Protein AF-A0A4P5YQJ7-F1 (afdb_monomer_lite)

Structure (mmCIF, N/CA/C/O backbone):
data_AF-A0A4P5YQJ7-F1
#
_entry.id   AF-A0A4P5YQJ7-F1
#
loop_
_atom_site.group_PDB
_atom_site.id
_atom_site.type_symbo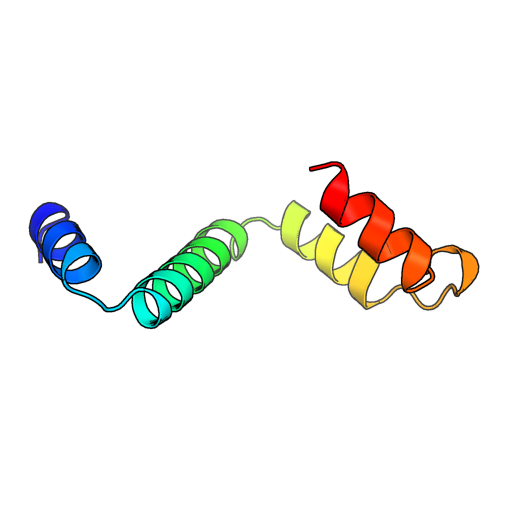l
_atom_site.label_atom_id
_atom_site.label_alt_id
_atom_site.label_comp_id
_atom_site.label_asym_id
_atom_site.label_entity_id
_atom_site.label_seq_id
_atom_site.pdbx_PDB_ins_code
_atom_site.Cartn_x
_atom_site.Cartn_y
_atom_site.Cartn_z
_atom_site.occupancy
_atom_site.B_iso_or_equiv
_atom_site.auth_seq_id
_atom_site.auth_comp_id
_atom_site.auth_asym_id
_atom_site.auth_atom_id
_atom_site.pdbx_PDB_model_num
ATOM 1 N N . MET A 1 1 ? -13.777 -4.005 21.048 1.00 68.88 1 MET A N 1
ATOM 2 C CA . MET A 1 1 ? -13.903 -2.763 20.269 1.00 68.88 1 MET A CA 1
ATOM 3 C C . MET A 1 1 ? -14.914 -2.987 19.171 1.00 68.88 1 MET A C 1
ATOM 5 O O . MET A 1 1 ? -14.772 -3.926 18.395 1.00 68.88 1 MET A O 1
ATOM 9 N N . SER A 1 2 ? -15.939 -2.156 19.151 1.00 94.94 2 SER A N 1
ATOM 10 C CA . SER A 1 2 ? -16.874 -1.989 18.049 1.00 94.94 2 SER A CA 1
ATOM 11 C C . SER A 1 2 ? -16.210 -1.261 16.876 1.00 94.94 2 SER A C 1
ATOM 13 O O . SER A 1 2 ? -15.156 -0.637 17.019 1.00 94.94 2 SER A O 1
ATOM 15 N N . VAL A 1 3 ? -16.836 -1.332 15.701 1.00 93.19 3 VAL A N 1
ATOM 16 C CA . VAL A 1 3 ? -16.382 -0.608 14.503 1.00 93.19 3 VAL A CA 1
ATOM 17 C C . VAL A 1 3 ? -16.389 0.906 14.746 1.00 93.19 3 VAL A C 1
ATOM 19 O O . VAL A 1 3 ? -15.497 1.617 14.293 1.00 93.19 3 VAL A O 1
ATOM 22 N N . GLU A 1 4 ? -17.363 1.395 15.500 1.00 94.94 4 GLU A N 1
ATOM 23 C CA . GLU A 1 4 ? -17.530 2.796 15.870 1.00 94.94 4 GLU A CA 1
ATOM 24 C C . GLU A 1 4 ? -16.398 3.276 16.784 1.00 94.94 4 GLU A C 1
ATOM 26 O O . GLU A 1 4 ? -15.850 4.353 16.550 1.00 94.94 4 GLU A O 1
ATOM 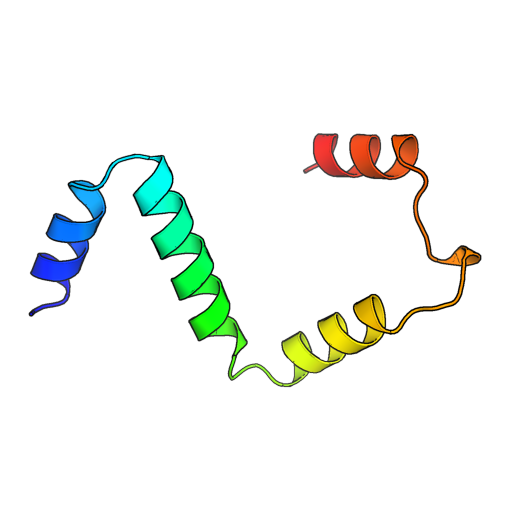31 N N . GLU A 1 5 ? -15.972 2.457 17.750 1.00 94.06 5 GLU A N 1
ATOM 32 C CA . GLU A 1 5 ? -14.790 2.752 18.572 1.00 94.06 5 GLU A CA 1
ATOM 33 C C . GLU A 1 5 ? -13.514 2.806 17.720 1.00 94.06 5 GLU A C 1
ATOM 35 O O . GLU A 1 5 ? -12.712 3.720 17.882 1.00 94.06 5 GLU A O 1
ATOM 40 N N . ILE A 1 6 ? -13.353 1.897 16.752 1.00 93.31 6 ILE A N 1
ATOM 41 C CA . ILE A 1 6 ? -12.200 1.899 15.835 1.00 93.31 6 ILE A CA 1
ATOM 42 C C . ILE A 1 6 ? -12.191 3.163 14.969 1.00 93.31 6 ILE A C 1
ATOM 44 O O . ILE A 1 6 ? -11.152 3.807 14.838 1.00 93.31 6 ILE A O 1
ATOM 48 N N . LYS A 1 7 ? -13.339 3.552 14.400 1.00 94.00 7 LYS A N 1
ATOM 49 C CA . LYS A 1 7 ? -13.467 4.792 13.616 1.00 94.00 7 LYS A CA 1
ATOM 50 C C . LYS A 1 7 ? -13.065 6.001 14.452 1.00 94.00 7 LYS A C 1
ATOM 52 O O . LYS A 1 7 ? -12.256 6.802 13.994 1.00 94.00 7 LYS A O 1
ATOM 57 N N . HIS A 1 8 ? -13.582 6.098 15.676 1.00 95.62 8 HIS A N 1
ATOM 58 C CA . HIS A 1 8 ? -13.249 7.186 16.588 1.00 95.62 8 HIS A CA 1
ATOM 59 C C . HIS A 1 8 ? -11.742 7.228 16.888 1.00 95.62 8 HIS A C 1
ATOM 61 O O . HIS A 1 8 ? -11.116 8.283 16.769 1.00 95.62 8 HIS A O 1
ATOM 67 N N . SER A 1 9 ? -11.135 6.080 17.201 1.00 94.69 9 SER A N 1
ATOM 68 C CA . SER A 1 9 ? -9.690 5.976 17.423 1.00 94.69 9 SER A CA 1
ATOM 69 C C . SER A 1 9 ? -8.876 6.403 16.201 1.00 94.69 9 SER A C 1
ATOM 71 O O . SER A 1 9 ? -7.917 7.146 16.366 1.00 94.69 9 SER A O 1
ATOM 73 N N . ILE A 1 10 ? -9.270 6.010 14.985 1.00 93.88 10 ILE A N 1
ATOM 74 C CA . ILE A 1 10 ? -8.579 6.413 13.747 1.00 93.88 10 ILE A CA 1
ATOM 75 C C . ILE A 1 10 ? -8.685 7.925 13.526 1.00 93.88 10 ILE A C 1
ATOM 77 O O . ILE A 1 10 ? -7.696 8.557 13.169 1.00 93.88 10 ILE A O 1
ATOM 81 N N . THR A 1 11 ? -9.853 8.529 13.766 1.00 95.12 11 THR A N 1
ATOM 82 C CA . THR A 1 11 ? -10.026 9.983 13.591 1.00 95.12 11 THR A CA 1
ATOM 83 C C . THR A 1 11 ? -9.232 10.823 14.591 1.00 95.12 11 THR A C 1
ATOM 85 O O . THR A 1 11 ? -8.958 11.986 14.312 1.00 95.12 11 THR A O 1
ATOM 88 N N . ALA A 1 12 ? -8.845 10.246 15.731 1.00 96.75 12 ALA A N 1
ATOM 89 C CA . ALA A 1 12 ? -8.026 10.914 16.740 1.00 96.75 12 ALA A CA 1
ATOM 90 C C . ALA A 1 12 ? -6.514 10.876 16.434 1.00 96.75 12 ALA A C 1
ATOM 92 O O . ALA A 1 12 ? -5.745 11.565 17.102 1.00 96.75 12 ALA A O 1
ATOM 93 N N . LEU A 1 13 ? -6.083 10.080 15.450 1.00 96.94 13 LEU A N 1
ATOM 94 C CA . LEU A 1 13 ? -4.681 9.969 15.042 1.00 96.94 13 LEU A CA 1
ATOM 95 C C . LEU A 1 13 ? -4.203 11.212 14.285 1.00 96.94 13 LEU A C 1
ATOM 97 O O . LEU A 1 13 ? -4.988 11.900 13.625 1.00 96.94 13 LEU A O 1
ATOM 101 N N . SER A 1 14 ? -2.893 11.454 14.303 1.00 97.81 14 SER A N 1
ATOM 102 C CA . SER A 1 14 ? -2.269 12.460 13.443 1.00 97.81 14 SER A CA 1
ATOM 103 C C . SER A 1 14 ? -2.403 12.095 11.953 1.00 97.81 1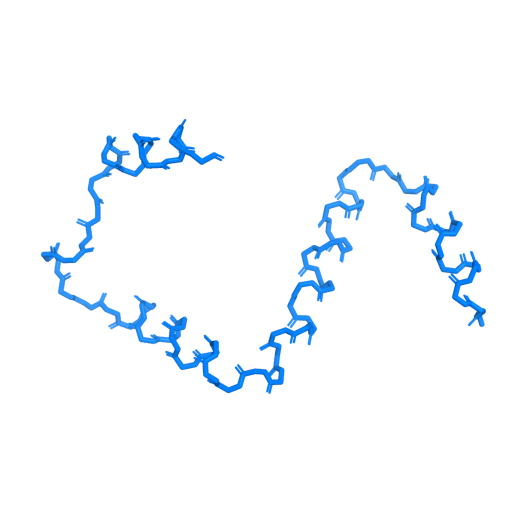4 SER A C 1
ATOM 105 O O . SER A 1 14 ? -2.575 10.923 11.608 1.00 97.81 14 SER A O 1
ATOM 107 N N . PRO A 1 15 ? -2.258 13.060 11.024 1.00 96.06 15 PRO A N 1
ATOM 108 C CA . PRO A 1 15 ? -2.329 12.774 9.590 1.00 96.06 15 PRO A CA 1
ATOM 109 C C . PRO A 1 15 ? -1.322 11.719 9.108 1.00 96.06 15 PRO A C 1
ATOM 111 O O . PRO A 1 15 ? -1.606 10.985 8.163 1.00 96.06 15 PRO A O 1
ATOM 114 N N . THR A 1 16 ? -0.147 11.634 9.735 1.00 96.38 16 THR A N 1
ATOM 115 C CA . THR A 1 16 ? 0.870 10.625 9.404 1.00 96.38 16 THR A CA 1
ATOM 116 C C . THR A 1 16 ? 0.411 9.234 9.824 1.00 96.38 16 THR A C 1
ATOM 118 O O . THR A 1 16 ? 0.393 8.320 9.006 1.00 96.38 16 THR A O 1
ATOM 121 N N . GLU A 1 17 ? -0.057 9.087 11.059 1.00 96.81 17 GLU A N 1
ATOM 122 C CA . GLU A 1 17 ? -0.563 7.813 11.581 1.00 96.81 17 GLU A CA 1
ATOM 123 C C . GLU A 1 17 ? -1.818 7.348 10.820 1.00 96.81 17 GLU A C 1
ATOM 125 O O . GLU A 1 17 ? -1.969 6.165 10.518 1.00 96.81 17 GLU A O 1
ATOM 130 N N . GLN A 1 18 ? -2.696 8.268 10.406 1.00 96.56 18 GLN A N 1
ATOM 131 C CA . GLN A 1 18 ? -3.837 7.936 9.541 1.00 96.56 18 GLN A CA 1
ATOM 132 C C . GLN A 1 18 ? -3.396 7.373 8.180 1.00 96.56 18 GLN A C 1
ATOM 134 O O . GLN A 1 18 ? -4.037 6.456 7.651 1.00 96.56 18 GLN A O 1
ATOM 139 N N . LYS A 1 19 ? -2.298 7.885 7.604 1.00 95.31 19 LYS A N 1
ATOM 140 C CA . LYS A 1 19 ? -1.720 7.339 6.364 1.00 95.31 19 LYS A CA 1
ATOM 141 C C . LYS A 1 19 ? -1.163 5.937 6.580 1.00 95.31 19 LYS A C 1
ATOM 143 O O . LYS A 1 19 ? -1.393 5.075 5.736 1.00 95.31 19 LYS A O 1
ATOM 148 N N . GLU A 1 20 ? -0.488 5.692 7.698 1.00 95.75 20 GLU A N 1
ATOM 149 C CA . GLU A 1 20 ? 0.032 4.364 8.044 1.00 95.75 20 GLU A CA 1
ATOM 150 C C . GLU A 1 20 ? -1.097 3.339 8.197 1.00 95.75 20 GLU A C 1
ATOM 152 O O . GLU A 1 20 ? -1.048 2.267 7.590 1.00 95.75 20 GLU A O 1
ATOM 157 N N . VAL A 1 21 ? -2.170 3.696 8.911 1.00 96.25 21 VAL A N 1
ATOM 158 C CA . VAL A 1 21 ? -3.369 2.850 9.028 1.00 96.25 21 VAL A CA 1
ATOM 159 C C . VAL A 1 21 ? -3.987 2.591 7.656 1.00 96.25 21 VAL A C 1
ATOM 161 O O . VAL A 1 21 ? -4.328 1.453 7.336 1.00 96.25 21 VAL A O 1
ATOM 164 N N . SER A 1 22 ? -4.095 3.616 6.811 1.00 93.62 22 SER A N 1
ATOM 165 C CA . SER A 1 22 ? -4.633 3.472 5.454 1.00 93.62 22 SER A CA 1
ATOM 166 C C . SER 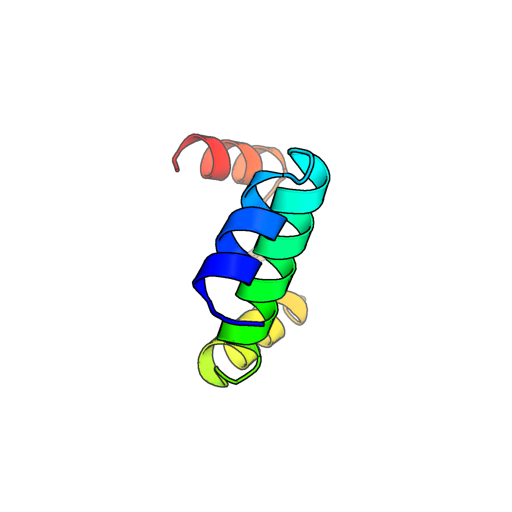A 1 22 ? -3.787 2.527 4.595 1.00 93.62 22 SER A C 1
ATOM 168 O O . SER A 1 22 ? -4.337 1.664 3.908 1.00 93.62 22 SER A O 1
ATOM 170 N N . ALA A 1 23 ? -2.458 2.636 4.664 1.00 92.81 23 ALA A N 1
ATOM 171 C CA . ALA A 1 23 ? -1.535 1.746 3.964 1.00 92.81 23 ALA A CA 1
ATOM 172 C C . ALA A 1 23 ? -1.662 0.296 4.456 1.00 92.81 23 ALA A C 1
ATOM 174 O O . ALA A 1 23 ? -1.699 -0.635 3.649 1.00 92.81 23 ALA A O 1
ATOM 175 N N . PHE A 1 24 ? -1.805 0.096 5.767 1.00 93.62 24 PHE A N 1
ATOM 176 C CA . PHE A 1 24 ? -2.007 -1.230 6.342 1.00 93.62 24 PHE A CA 1
ATOM 177 C C . PHE A 1 24 ? -3.349 -1.849 5.929 1.00 93.62 24 PHE A C 1
ATOM 179 O O . PHE A 1 24 ? -3.391 -3.003 5.504 1.00 93.62 24 PHE A O 1
ATOM 186 N N . LEU A 1 25 ? -4.444 -1.086 5.969 1.00 92.25 25 LEU A N 1
ATOM 187 C CA . LEU A 1 25 ? -5.753 -1.552 5.494 1.00 92.25 25 LEU A CA 1
ATOM 188 C C . LEU A 1 25 ? -5.727 -1.892 3.999 1.00 92.25 25 LEU A C 1
ATOM 190 O O . LEU A 1 25 ? -6.319 -2.887 3.578 1.00 92.25 25 LEU A O 1
ATOM 194 N N . PHE A 1 26 ? -5.011 -1.100 3.197 1.00 91.44 26 PHE A N 1
ATOM 195 C CA . PHE A 1 26 ? -4.780 -1.400 1.788 1.00 91.44 26 PHE A CA 1
ATOM 196 C C . PHE A 1 26 ? -4.030 -2.725 1.615 1.00 91.44 26 PHE A C 1
ATOM 198 O O . PHE A 1 26 ? -4.459 -3.558 0.814 1.00 91.44 26 PHE A O 1
ATOM 205 N N . HIS A 1 27 ? -2.958 -2.950 2.379 1.00 88.31 27 HIS A N 1
ATOM 206 C CA . HIS A 1 27 ? -2.237 -4.221 2.383 1.00 88.31 27 HIS A CA 1
ATOM 207 C C . HIS A 1 27 ? -3.164 -5.387 2.743 1.00 88.31 27 HIS A C 1
ATOM 209 O O . HIS A 1 27 ? -3.239 -6.343 1.977 1.00 88.31 27 HIS A O 1
ATOM 215 N N . LEU A 1 28 ? -3.933 -5.287 3.834 1.00 90.75 28 LEU A N 1
ATOM 216 C CA . LEU A 1 28 ? -4.864 -6.340 4.256 1.00 90.75 28 LEU A CA 1
ATOM 217 C C . LEU A 1 28 ? -5.897 -6.677 3.178 1.00 90.75 28 LEU A C 1
ATOM 219 O O . LEU A 1 28 ? -6.144 -7.851 2.908 1.00 90.75 28 LEU A O 1
ATOM 223 N N . ARG A 1 29 ? -6.473 -5.658 2.528 1.00 88.62 29 ARG A N 1
ATOM 224 C CA . ARG A 1 29 ? -7.453 -5.847 1.449 1.00 88.62 29 ARG A CA 1
ATOM 225 C C . ARG A 1 29 ? -6.882 -6.647 0.279 1.00 88.62 29 ARG A C 1
ATOM 227 O O . ARG A 1 29 ? -7.601 -7.445 -0.310 1.00 88.62 29 ARG A O 1
ATOM 234 N N . HIS A 1 30 ? -5.617 -6.418 -0.061 1.00 88.50 30 HIS A N 1
ATOM 235 C CA . HIS A 1 30 ? -4.982 -7.026 -1.229 1.00 88.50 30 HIS A CA 1
ATOM 236 C C . HIS A 1 30 ? -4.113 -8.243 -0.892 1.00 88.50 30 HIS A C 1
ATOM 238 O O . HIS A 1 30 ? -3.649 -8.927 -1.800 1.00 88.50 30 HIS A O 1
ATOM 244 N N . ALA A 1 31 ? -3.890 -8.550 0.387 1.00 84.38 31 ALA A N 1
ATOM 245 C CA . ALA A 1 31 ? -3.116 -9.713 0.818 1.00 84.38 31 ALA A CA 1
ATOM 246 C C . ALA A 1 31 ? -3.769 -11.037 0.385 1.00 84.38 31 ALA A C 1
ATOM 248 O O . ALA A 1 31 ? -3.067 -11.992 0.072 1.00 84.38 31 ALA A O 1
ATOM 249 N N . ALA A 1 32 ? -5.104 -11.078 0.324 1.00 82.12 32 ALA A N 1
ATOM 250 C CA . ALA A 1 32 ? -5.866 -12.238 -0.143 1.00 82.12 32 ALA A CA 1
ATOM 251 C C . ALA A 1 32 ? -6.191 -12.205 -1.651 1.00 82.12 32 ALA A C 1
ATOM 253 O O . ALA A 1 32 ? -6.731 -13.174 -2.183 1.00 82.12 32 ALA A O 1
ATOM 254 N N . ASP A 1 33 ? -5.884 -11.107 -2.349 1.00 90.19 33 ASP A N 1
ATOM 255 C CA . ASP A 1 33 ? -6.149 -10.959 -3.782 1.00 90.19 33 ASP A CA 1
ATOM 256 C C . ASP A 1 33 ? -4.977 -11.531 -4.591 1.00 90.19 33 ASP A C 1
ATOM 258 O O . ASP A 1 33 ? -3.991 -10.848 -4.875 1.00 90.19 33 ASP A O 1
ATOM 262 N N . ALA A 1 34 ? -5.085 -12.812 -4.951 1.00 86.94 34 ALA A N 1
ATOM 263 C CA . ALA A 1 34 ? -4.047 -13.529 -5.690 1.00 86.94 34 ALA A CA 1
ATOM 264 C C . ALA A 1 34 ? -3.703 -12.864 -7.035 1.00 86.94 34 ALA A C 1
ATOM 266 O O . ALA A 1 34 ? -2.528 -12.798 -7.394 1.00 86.94 34 ALA A O 1
ATOM 267 N N . ALA A 1 35 ? -4.695 -12.314 -7.742 1.00 88.12 35 ALA A N 1
ATOM 268 C CA . ALA A 1 35 ? -4.478 -11.644 -9.023 1.00 88.12 35 ALA A CA 1
ATOM 269 C C . ALA A 1 35 ? -3.719 -10.322 -8.841 1.00 88.12 35 ALA A C 1
ATOM 271 O O . ALA A 1 35 ? -2.824 -9.987 -9.622 1.00 88.12 35 ALA A O 1
ATOM 272 N N . TYR A 1 36 ? -4.033 -9.571 -7.783 1.00 85.94 36 TYR A N 1
ATOM 273 C CA . TYR A 1 36 ? -3.269 -8.382 -7.425 1.00 85.94 36 TYR A CA 1
ATOM 274 C C . TYR A 1 36 ? -1.821 -8.729 -7.060 1.00 85.94 36 TYR A C 1
ATOM 276 O O . TYR A 1 36 ? -0.903 -8.075 -7.560 1.00 85.94 36 TYR A O 1
ATOM 284 N N . GLN A 1 37 ? -1.610 -9.757 -6.232 1.00 87.56 37 GLN A N 1
ATOM 285 C CA . GLN A 1 37 ? -0.270 -10.201 -5.832 1.00 87.56 37 GLN A CA 1
ATOM 286 C C . GLN A 1 37 ? 0.559 -10.655 -7.036 1.00 87.56 37 GLN A C 1
ATOM 288 O O . GLN A 1 37 ? 1.707 -10.239 -7.177 1.00 87.56 37 GLN A O 1
ATOM 293 N N . GLU A 1 38 ? -0.021 -11.442 -7.943 1.00 90.06 38 GLU A N 1
ATOM 294 C CA . GLU A 1 38 ? 0.642 -11.877 -9.176 1.00 90.06 38 GLU A CA 1
ATOM 295 C C . GLU A 1 38 ? 1.047 -10.685 -10.048 1.00 90.06 38 GLU A C 1
ATOM 297 O O . GLU A 1 38 ? 2.196 -10.592 -10.479 1.00 90.06 38 GLU A O 1
ATOM 302 N N . ARG A 1 39 ? 0.146 -9.717 -10.242 1.00 88.69 39 ARG A N 1
ATOM 303 C CA . ARG A 1 39 ? 0.438 -8.510 -11.026 1.00 88.69 39 ARG A CA 1
ATOM 304 C C . ARG A 1 39 ? 1.562 -7.675 -10.413 1.00 88.69 39 ARG A C 1
ATOM 306 O O . ARG A 1 39 ? 2.405 -7.162 -11.147 1.00 88.69 39 ARG A O 1
ATOM 313 N N . ILE A 1 40 ? 1.565 -7.498 -9.092 1.00 87.75 40 ILE A N 1
ATOM 314 C CA . ILE A 1 40 ? 2.632 -6.764 -8.399 1.00 87.75 40 ILE A CA 1
ATOM 315 C C . ILE A 1 40 ? 3.956 -7.516 -8.510 1.00 87.75 40 ILE A C 1
ATOM 317 O O . ILE A 1 40 ? 4.957 -6.907 -8.878 1.00 87.75 40 ILE A O 1
ATOM 321 N N . ASN A 1 41 ? 3.959 -8.827 -8.272 1.00 87.50 41 ASN A N 1
ATOM 322 C CA . ASN A 1 41 ? 5.159 -9.648 -8.395 1.00 87.50 41 ASN A CA 1
ATOM 323 C C . ASN A 1 41 ? 5.720 -9.618 -9.814 1.00 87.50 41 ASN A C 1
ATOM 325 O O . ASN A 1 41 ? 6.918 -9.417 -9.969 1.00 87.50 41 ASN A O 1
ATOM 329 N N . SER A 1 42 ? 4.866 -9.722 -10.836 1.00 89.25 42 SER A N 1
ATOM 330 C CA . SER A 1 42 ? 5.266 -9.599 -12.239 1.00 89.25 42 SER A CA 1
ATOM 331 C C . SER A 1 42 ? 5.995 -8.278 -12.493 1.00 89.25 42 SER A C 1
ATOM 333 O O . SER A 1 42 ? 7.115 -8.306 -12.996 1.00 89.25 42 SER A O 1
ATOM 335 N N . LYS A 1 43 ? 5.435 -7.145 -12.041 1.00 86.81 43 LYS A N 1
ATOM 336 C CA . LYS A 1 43 ? 6.077 -5.826 -12.167 1.00 86.81 43 LYS A CA 1
ATOM 337 C C . LYS A 1 43 ? 7.383 -5.702 -11.381 1.00 86.81 43 LYS A C 1
ATOM 339 O O . LYS A 1 43 ? 8.337 -5.132 -11.889 1.00 86.81 43 LYS A O 1
ATOM 344 N N . LEU A 1 44 ? 7.442 -6.211 -10.150 1.00 86.25 44 LEU A N 1
ATOM 345 C CA . LEU A 1 44 ? 8.654 -6.158 -9.317 1.00 86.25 44 LEU A CA 1
ATOM 346 C C . LEU A 1 44 ? 9.772 -7.055 -9.856 1.00 86.25 44 LEU A C 1
ATOM 348 O O . LEU A 1 44 ? 10.951 -6.768 -9.665 1.00 86.25 44 LEU A O 1
ATOM 352 N N . SER A 1 45 ? 9.401 -8.153 -10.509 1.00 89.50 45 SER A N 1
ATOM 353 C CA . SER A 1 45 ? 10.329 -9.072 -11.161 1.00 89.50 45 SER A CA 1
ATOM 354 C C . SER A 1 45 ? 10.721 -8.643 -12.575 1.00 89.50 45 SER A C 1
ATOM 356 O O . SER A 1 45 ? 11.539 -9.326 -13.193 1.00 89.50 45 SER A O 1
ATOM 358 N N . ASP A 1 46 ? 10.157 -7.544 -13.085 1.00 89.00 46 ASP A N 1
ATOM 359 C CA . ASP A 1 46 ? 10.409 -7.070 -14.439 1.00 89.00 46 ASP A CA 1
ATOM 360 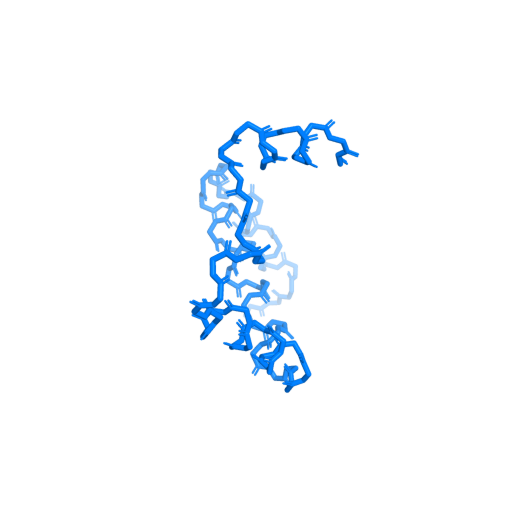C C . ASP A 1 46 ? 11.834 -6.526 -14.569 1.00 89.00 46 ASP A C 1
ATOM 362 O O . ASP A 1 46 ? 12.203 -5.495 -14.001 1.00 89.00 46 ASP A O 1
ATOM 366 N N . ARG A 1 47 ? 12.653 -7.267 -15.314 1.00 86.81 47 ARG A N 1
ATOM 367 C CA . ARG A 1 47 ? 14.053 -6.932 -15.587 1.00 86.81 47 ARG A CA 1
ATOM 368 C C . ARG A 1 47 ? 14.254 -6.343 -16.973 1.00 86.81 47 ARG A C 1
ATOM 370 O O . ARG A 1 47 ? 15.403 -6.090 -17.324 1.00 86.81 47 ARG A O 1
ATOM 377 N N . ASP A 1 48 ? 13.190 -6.176 -17.753 1.00 90.38 48 ASP A N 1
ATOM 378 C CA . ASP A 1 48 ? 13.275 -5.580 -19.076 1.00 90.38 48 ASP A CA 1
ATOM 379 C C . ASP A 1 48 ? 13.311 -4.048 -18.944 1.00 90.38 48 ASP A C 1
ATOM 381 O O . ASP A 1 48 ? 12.307 -3.433 -18.572 1.00 90.38 48 ASP A O 1
ATOM 385 N N . PRO A 1 49 ? 14.446 -3.397 -19.258 1.00 85.25 49 PRO A N 1
ATOM 386 C CA . PRO A 1 49 ? 14.563 -1.949 -19.137 1.00 85.25 49 PRO A CA 1
ATOM 387 C C . PRO A 1 49 ? 13.636 -1.190 -20.093 1.00 85.25 49 PRO A C 1
ATOM 389 O O . PRO A 1 49 ? 13.393 -0.008 -19.878 1.00 85.25 49 PRO A O 1
ATOM 392 N N . THR A 1 50 ? 13.110 -1.835 -21.143 1.00 87.88 50 THR A N 1
ATOM 393 C CA . THR A 1 50 ? 12.170 -1.200 -22.083 1.00 87.88 50 THR A CA 1
ATOM 394 C C . THR A 1 50 ? 10.795 -0.937 -21.469 1.00 87.88 50 THR A C 1
ATOM 396 O O . THR A 1 50 ? 10.042 -0.115 -21.988 1.00 87.88 50 THR A O 1
ATOM 399 N N . HIS A 1 51 ? 10.470 -1.591 -20.351 1.00 85.19 51 HIS A N 1
ATOM 400 C CA . HIS A 1 51 ? 9.238 -1.361 -19.597 1.00 85.19 51 HIS A CA 1
ATOM 401 C C . HIS A 1 51 ? 9.392 -0.306 -18.493 1.00 85.19 51 HIS A C 1
ATOM 403 O O . HIS A 1 51 ? 8.412 0.044 -17.828 1.00 85.19 51 HIS A O 1
ATOM 409 N N . TRP A 1 52 ? 10.612 0.181 -18.252 1.00 87.81 52 TRP A N 1
ATOM 410 C CA . TRP A 1 52 ? 10.890 1.134 -17.185 1.00 87.81 52 TRP A CA 1
ATOM 411 C C . TRP A 1 52 ? 10.626 2.558 -17.663 1.00 87.81 52 TRP A C 1
ATOM 413 O O . TRP A 1 52 ? 11.000 2.939 -18.767 1.00 87.81 52 TRP A O 1
ATOM 423 N N . LEU A 1 53 ? 9.989 3.349 -16.804 1.00 87.31 53 LEU A N 1
ATOM 424 C CA . LEU A 1 53 ? 9.763 4.767 -17.061 1.00 87.31 53 LEU A CA 1
ATOM 425 C C . LEU A 1 53 ? 11.011 5.562 -16.690 1.00 87.31 53 LEU A C 1
ATOM 427 O O . LEU A 1 53 ? 11.657 5.265 -15.677 1.00 87.31 53 LEU A O 1
ATOM 431 N N . THR A 1 54 ? 11.310 6.613 -17.451 1.00 89.69 54 THR A N 1
ATOM 432 C CA . THR A 1 54 ? 12.238 7.632 -16.954 1.00 89.69 54 THR A CA 1
ATOM 433 C C . THR A 1 54 ? 11.591 8.417 -15.803 1.00 89.69 54 THR A C 1
ATOM 435 O O . THR A 1 54 ? 10.359 8.452 -15.690 1.00 89.69 54 THR A O 1
ATOM 438 N N . PRO A 1 55 ? 12.383 9.063 -14.929 1.00 88.38 55 PRO A N 1
ATOM 439 C CA . PRO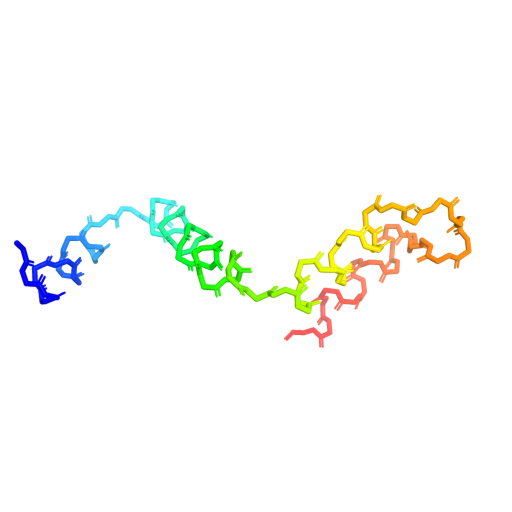 A 1 55 ? 11.841 9.919 -13.873 1.00 88.38 55 PRO A CA 1
ATOM 440 C C . PRO A 1 55 ? 10.861 10.978 -14.403 1.00 88.38 55 PRO A C 1
ATOM 442 O O . PRO A 1 55 ? 9.788 11.160 -13.835 1.00 88.38 55 PRO A O 1
ATOM 445 N N . GLU A 1 56 ? 11.169 11.597 -15.544 1.00 91.19 56 GLU A N 1
ATOM 446 C CA . GLU A 1 56 ? 10.326 12.617 -16.180 1.00 91.19 56 GLU A CA 1
ATOM 447 C C . GLU A 1 56 ? 9.006 12.026 -16.701 1.00 91.19 56 GLU A C 1
ATOM 449 O O . GLU A 1 56 ? 7.942 12.644 -16.606 1.00 91.19 56 GLU A O 1
ATOM 454 N N . GLU A 1 57 ? 9.046 10.808 -17.248 1.00 90.50 57 GLU A N 1
ATOM 455 C CA . GLU A 1 57 ? 7.844 10.096 -17.685 1.00 90.50 57 GLU A CA 1
ATOM 456 C C . GLU A 1 57 ? 6.962 9.680 -16.510 1.00 90.50 57 GLU A C 1
ATOM 458 O O . GLU A 1 57 ? 5.734 9.727 -16.624 1.00 90.50 57 GLU A O 1
ATOM 463 N N . PHE A 1 58 ? 7.575 9.293 -15.394 1.00 87.81 58 PHE A N 1
ATOM 464 C CA . PHE A 1 58 ? 6.880 8.936 -14.166 1.00 87.81 58 PHE A CA 1
ATOM 465 C C . PHE A 1 58 ? 6.177 10.145 -13.537 1.00 87.81 58 PHE A C 1
ATOM 467 O O . PHE A 1 58 ? 4.982 10.063 -13.249 1.00 87.81 58 PHE A O 1
ATOM 474 N N . GLU A 1 59 ? 6.871 11.276 -13.393 1.00 88.25 59 GLU A N 1
ATOM 475 C CA . GLU A 1 59 ? 6.297 12.530 -12.879 1.00 88.25 59 GLU A CA 1
ATOM 476 C C . GLU A 1 59 ? 5.105 12.984 -13.728 1.00 88.25 59 GLU A C 1
ATOM 478 O O . GLU A 1 59 ? 4.014 13.217 -13.207 1.00 88.25 59 GLU A O 1
ATOM 483 N N . ARG A 1 60 ? 5.253 12.964 -15.059 1.00 89.56 60 ARG A N 1
ATOM 484 C CA . ARG A 1 60 ? 4.164 13.303 -15.984 1.00 89.56 60 ARG A CA 1
ATOM 485 C C . ARG A 1 60 ? 2.932 12.407 -15.817 1.00 89.56 60 ARG A C 1
ATOM 487 O O . ARG A 1 60 ? 1.816 12.868 -16.042 1.00 89.56 60 ARG A O 1
ATOM 494 N N . GLN A 1 61 ? 3.108 11.130 -15.479 1.00 87.56 61 GLN A N 1
ATOM 495 C CA . GLN A 1 61 ? 1.985 10.217 -15.241 1.00 87.56 61 GLN A CA 1
ATOM 496 C C . GLN A 1 61 ? 1.321 10.428 -13.877 1.00 87.56 61 GLN A C 1
ATOM 498 O O . GLN A 1 61 ? 0.119 10.182 -13.757 1.00 87.56 61 GLN A O 1
ATOM 503 N N . LEU A 1 62 ? 2.072 10.862 -12.861 1.00 84.25 62 LEU A N 1
ATOM 504 C CA . LEU A 1 62 ? 1.517 11.202 -11.550 1.00 84.25 62 LEU A CA 1
ATOM 505 C C . LEU A 1 62 ? 0.641 12.454 -11.617 1.00 84.25 62 LEU A C 1
ATOM 507 O O . LEU A 1 62 ? -0.446 12.442 -11.050 1.00 84.25 62 LEU A O 1
ATOM 511 N N . ASP A 1 63 ? 1.061 13.473 -12.366 1.00 79.56 63 ASP A N 1
ATOM 512 C CA . ASP A 1 63 ? 0.317 14.734 -12.509 1.00 79.56 63 ASP A CA 1
ATOM 513 C C . ASP A 1 63 ? -0.985 14.600 -13.323 1.00 79.56 63 ASP A C 1
ATOM 515 O O . ASP A 1 63 ? -1.839 15.485 -13.302 1.00 79.56 63 ASP A O 1
ATOM 519 N N . GLN A 1 64 ? -1.150 13.500 -14.066 1.00 69.56 64 GLN A N 1
ATOM 520 C CA . GLN A 1 64 ? -2.342 13.213 -14.876 1.00 69.56 64 GLN A CA 1
ATOM 521 C C . GLN A 1 64 ? -3.436 12.437 -14.125 1.00 69.56 64 GLN A C 1
ATOM 523 O O . GLN A 1 64 ? -4.460 12.101 -14.728 1.00 69.56 64 GLN A O 1
ATOM 528 N N . ARG A 1 65 ? -3.229 12.110 -12.847 1.00 53.12 65 ARG A N 1
ATOM 529 C CA . ARG A 1 65 ? -4.173 11.357 -12.009 1.00 53.12 65 ARG A CA 1
ATOM 530 C C . ARG A 1 65 ? -4.767 12.208 -10.901 1.00 53.12 65 ARG A C 1
ATOM 532 O O . ARG A 1 65 ? -5.942 11.932 -10.572 1.00 53.12 65 ARG A O 1
#

Foldseek 3Di:
DDPVVVVVVLVPDDPVVVVVVVVVVVCVVCVPVPVSVVVVVCVVPDPDCVPDDDPVRVVVVVVVD

pLDDT: mean 89.34, std 7.09, range [53.12, 97.81]

Secondary structure (DSSP, 8-state):
--HHHHHHHHHTS-HHHHHHHHHHHHHHHHHT-HHHHHHHHHHHT---GGGPPPHHHHHHHHTT-

Sequence (65 aa):
MSVEEIKHSITALSPTEQKEVSAFLFHLRHAADAAYQERINSKLSDRDPTHWLTPEEFERQLDQR

Radius of gyration: 17.24 Å; chains: 1; bounding box: 32×28×42 Å